Protein AF-A0A6G7KB03-F1 (afdb_monomer_lite)

InterPro domains:
  IPR016040 NAD(P)-binding domain [PF16363] (21-63)
  IPR036291 NAD(P)-binding domain superfamily [SSF51735] (2-65)

Radius of gyration: 15.72 Å; chains: 1; bounding box: 36×40×39 Å

pLDDT: mean 70.94, std 17.24, range [38.22, 93.88]

Sequence (78 aa):
MTVIGLDNLNDYYDPALKDERLKTLLPEEKFTFIKGDISDKDFIMSLFETEKFDVVVNLAAQVLTSSRNRHLGMRTKS

Organism: NCBI:txid1868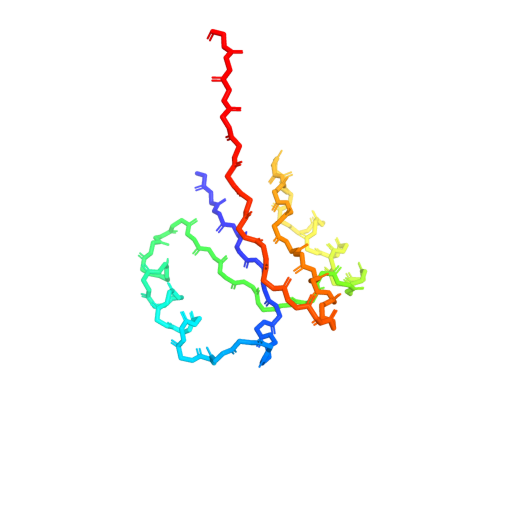794

Structure (mmCIF, N/CA/C/O backbone):
data_AF-A0A6G7KB03-F1
#
_entry.id   AF-A0A6G7KB03-F1
#
loop_
_atom_site.group_PDB
_atom_site.id
_atom_site.type_symbol
_atom_site.label_atom_id
_atom_site.label_alt_id
_atom_site.label_comp_id
_atom_site.label_asym_id
_atom_site.label_entity_id
_atom_site.label_seq_id
_atom_site.pdbx_PDB_ins_code
_atom_site.Cartn_x
_atom_site.Cartn_y
_atom_site.Cartn_z
_atom_site.occupancy
_atom_site.B_iso_or_equiv
_atom_site.auth_seq_id
_atom_site.auth_comp_id
_atom_site.auth_asym_id
_atom_site.auth_atom_id
_atom_site.pdbx_PDB_model_num
ATOM 1 N N . MET A 1 1 ? -6.629 4.396 14.367 1.00 62.38 1 MET A N 1
ATOM 2 C CA . MET A 1 1 ? -6.728 4.359 12.901 1.00 62.38 1 MET A CA 1
ATOM 3 C C . MET A 1 1 ? -5.329 4.148 12.378 1.00 62.38 1 MET A C 1
ATOM 5 O O . MET A 1 1 ? -4.476 4.982 12.662 1.00 62.38 1 MET A O 1
ATOM 9 N N . THR A 1 2 ? -5.097 2.997 11.760 1.00 79.94 2 THR A N 1
ATOM 10 C CA . THR A 1 2 ? -3.817 2.618 11.157 1.00 79.94 2 THR A CA 1
ATOM 11 C C . THR A 1 2 ? -3.888 2.966 9.676 1.00 79.94 2 THR A C 1
ATOM 13 O O . THR A 1 2 ? -4.924 2.760 9.048 1.00 79.94 2 THR A O 1
ATOM 16 N N . VAL A 1 3 ? -2.828 3.551 9.135 1.00 84.19 3 VAL A N 1
ATOM 17 C CA . VAL A 1 3 ? -2.708 3.940 7.732 1.00 84.19 3 VAL A CA 1
ATOM 18 C C . VAL A 1 3 ? -1.732 2.986 7.068 1.00 84.19 3 VAL A C 1
ATOM 20 O O . VAL A 1 3 ? -0.588 2.871 7.502 1.00 84.19 3 VAL A O 1
ATOM 23 N N . ILE A 1 4 ? -2.176 2.324 6.004 1.00 85.50 4 ILE A N 1
ATOM 24 C CA . ILE A 1 4 ? -1.325 1.450 5.199 1.00 85.50 4 ILE A CA 1
ATOM 25 C C . ILE A 1 4 ? -0.985 2.171 3.898 1.00 85.50 4 ILE A C 1
ATOM 27 O O . ILE A 1 4 ? -1.876 2.551 3.138 1.00 85.50 4 ILE A O 1
ATOM 31 N N . GLY A 1 5 ? 0.306 2.389 3.659 1.00 87.12 5 GLY A N 1
ATOM 32 C CA . GLY A 1 5 ? 0.828 2.912 2.402 1.00 87.12 5 GLY A CA 1
ATOM 33 C C . GLY A 1 5 ? 1.310 1.777 1.505 1.00 87.12 5 GLY A C 1
ATOM 34 O O . GLY A 1 5 ? 2.130 0.972 1.937 1.00 87.12 5 GLY A O 1
ATOM 35 N N . LEU A 1 6 ? 0.832 1.740 0.260 1.00 86.44 6 LEU A N 1
ATOM 36 C CA . LEU A 1 6 ? 1.275 0.799 -0.770 1.00 86.44 6 LEU A CA 1
ATOM 37 C C . LEU A 1 6 ? 1.975 1.560 -1.903 1.00 86.44 6 LEU A C 1
ATOM 39 O O . LEU A 1 6 ? 1.381 2.455 -2.502 1.00 86.44 6 LEU A O 1
ATOM 43 N N . ASP A 1 7 ? 3.215 1.191 -2.215 1.00 83.56 7 ASP A N 1
ATOM 44 C CA . ASP A 1 7 ? 3.956 1.693 -3.382 1.00 83.56 7 ASP A CA 1
ATOM 45 C C . ASP A 1 7 ? 4.895 0.579 -3.881 1.00 83.56 7 ASP A C 1
ATOM 47 O O . ASP A 1 7 ? 5.466 -0.169 -3.083 1.00 83.56 7 ASP A O 1
ATOM 51 N N . ASN A 1 8 ? 5.078 0.452 -5.197 1.00 82.38 8 ASN A N 1
ATOM 52 C CA . ASN A 1 8 ? 6.032 -0.505 -5.768 1.00 82.38 8 ASN A CA 1
ATOM 53 C C . ASN A 1 8 ? 7.482 0.012 -5.715 1.00 82.38 8 ASN A C 1
ATOM 55 O O . ASN A 1 8 ? 8.418 -0.751 -5.960 1.00 82.38 8 ASN A O 1
ATOM 59 N N . LEU A 1 9 ? 7.666 1.284 -5.347 1.00 73.06 9 LEU A N 1
ATOM 60 C CA . LEU A 1 9 ? 8.925 2.021 -5.346 1.00 73.06 9 LEU A CA 1
ATOM 61 C C . LEU A 1 9 ? 9.612 1.994 -6.715 1.00 73.06 9 LEU A C 1
ATOM 63 O O . LEU A 1 9 ? 10.832 1.889 -6.772 1.00 73.06 9 LEU A O 1
ATOM 67 N N . ASN A 1 10 ? 8.851 2.061 -7.816 1.00 67.88 10 ASN A N 1
ATOM 68 C CA . ASN A 1 10 ? 9.477 2.088 -9.137 1.00 67.88 10 ASN A CA 1
ATOM 69 C C . ASN A 1 10 ? 10.432 3.290 -9.296 1.00 67.88 10 ASN A C 1
ATOM 71 O O . ASN A 1 10 ? 10.209 4.369 -8.737 1.00 67.88 10 ASN A O 1
ATOM 75 N N . ASP A 1 11 ? 11.475 3.100 -10.106 1.00 58.25 11 ASP A N 1
ATOM 76 C CA . ASP A 1 11 ? 12.564 4.066 -10.319 1.00 58.25 11 ASP A CA 1
ATOM 77 C C . ASP A 1 11 ? 12.168 5.247 -11.228 1.00 58.25 11 ASP A C 1
ATOM 79 O O . ASP A 1 11 ? 13.020 5.972 -11.741 1.00 58.25 11 ASP A O 1
ATOM 83 N N . TYR A 1 12 ? 10.868 5.458 -11.476 1.00 50.72 12 TYR A N 1
ATOM 84 C CA . TYR A 1 12 ? 10.386 6.538 -12.350 1.00 50.72 12 TYR A CA 1
ATOM 85 C C . TYR A 1 12 ? 10.572 7.936 -11.719 1.00 50.72 12 TYR A C 1
ATOM 87 O O . TYR A 1 12 ? 10.352 8.957 -12.368 1.00 50.72 12 TYR A O 1
ATOM 95 N N . TYR A 1 13 ? 11.024 7.980 -10.462 1.00 54.19 13 TYR A N 1
ATOM 96 C CA . TYR A 1 13 ? 11.519 9.154 -9.749 1.00 54.19 13 TYR A CA 1
ATOM 97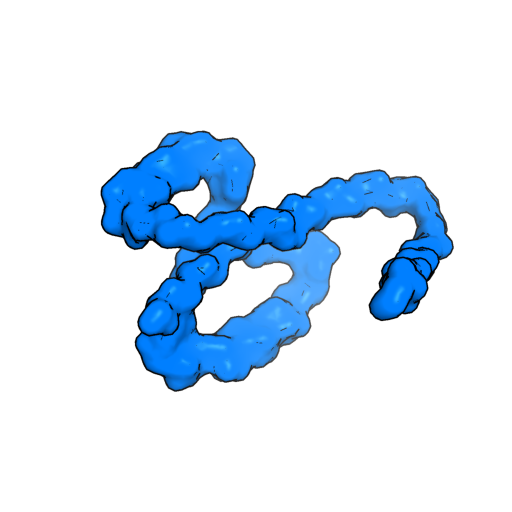 C C . TYR A 1 13 ? 12.815 8.791 -9.012 1.00 54.19 13 TYR A C 1
ATOM 99 O O . TYR A 1 13 ? 12.977 7.644 -8.605 1.00 54.19 13 TYR A O 1
ATOM 107 N N . ASP A 1 14 ? 13.711 9.766 -8.818 1.00 54.03 14 ASP A N 1
ATOM 108 C CA . ASP A 1 14 ? 14.964 9.591 -8.068 1.00 54.03 14 ASP A CA 1
ATOM 109 C C . ASP A 1 14 ? 14.692 8.913 -6.700 1.00 54.03 14 ASP A C 1
ATOM 111 O O . ASP A 1 14 ? 13.966 9.498 -5.878 1.00 54.03 14 ASP A O 1
ATOM 115 N N . PRO A 1 15 ? 15.233 7.699 -6.448 1.00 59.97 15 PRO A N 1
ATOM 116 C CA . PRO A 1 15 ? 14.992 6.921 -5.229 1.00 59.97 15 PRO A CA 1
ATOM 117 C C . PRO A 1 15 ? 15.247 7.710 -3.938 1.00 59.97 15 PRO A C 1
ATOM 119 O O . PRO A 1 15 ? 14.563 7.500 -2.933 1.00 59.97 15 PRO A O 1
ATOM 122 N N . ALA A 1 16 ? 16.161 8.687 -3.981 1.00 61.03 16 ALA A N 1
ATOM 123 C CA . ALA A 1 16 ? 16.539 9.496 -2.828 1.00 61.03 16 ALA A CA 1
ATOM 124 C C . ALA A 1 16 ? 15.357 10.279 -2.218 1.00 61.03 16 ALA A C 1
ATOM 126 O O . ALA A 1 16 ? 15.237 10.369 -0.996 1.00 61.03 16 ALA A O 1
ATOM 127 N N . LEU A 1 17 ? 14.432 10.789 -3.042 1.00 60.66 17 LEU A N 1
ATOM 128 C CA . LEU A 1 17 ? 13.287 11.580 -2.562 1.00 60.66 17 LEU A CA 1
ATOM 129 C C . LEU A 1 17 ? 12.190 10.725 -1.911 1.00 60.66 17 LEU A C 1
ATOM 131 O O . LEU A 1 17 ? 11.427 11.227 -1.079 1.00 60.66 17 LEU A O 1
ATOM 135 N N . LYS A 1 18 ? 12.068 9.450 -2.299 1.00 60.66 18 LYS A N 1
ATOM 136 C CA . LYS A 1 18 ? 11.094 8.524 -1.700 1.00 60.66 18 LYS A CA 1
ATOM 137 C C . LYS A 1 18 ? 11.616 7.957 -0.382 1.00 60.66 18 LYS A C 1
ATOM 139 O O . LYS A 1 18 ? 10.856 7.901 0.585 1.00 60.66 18 LYS A O 1
ATOM 144 N N . ASP A 1 19 ? 12.907 7.650 -0.311 1.00 62.28 19 ASP A N 1
ATOM 145 C CA . ASP A 1 19 ? 13.538 7.133 0.904 1.00 62.28 19 ASP A CA 1
ATOM 146 C C . ASP A 1 19 ? 13.530 8.148 2.054 1.00 62.28 19 ASP A C 1
ATOM 148 O O . ASP A 1 19 ? 13.281 7.782 3.204 1.00 62.28 19 ASP A O 1
ATOM 152 N N . GLU A 1 20 ? 13.744 9.436 1.775 1.00 66.62 20 GLU A N 1
ATOM 153 C CA . GLU A 1 20 ? 13.666 10.488 2.800 1.00 66.62 20 GLU A CA 1
ATOM 154 C C . GLU A 1 20 ? 12.248 10.665 3.367 1.00 66.62 20 GLU A C 1
ATOM 156 O O . GLU A 1 20 ? 12.062 10.822 4.578 1.00 66.62 20 GLU A O 1
ATOM 161 N N . ARG A 1 21 ? 11.223 10.577 2.511 1.00 68.19 21 ARG A N 1
ATOM 162 C CA . ARG A 1 21 ? 9.820 10.635 2.951 1.00 68.19 21 ARG A CA 1
ATOM 163 C C . ARG A 1 21 ? 9.439 9.410 3.766 1.00 68.19 21 ARG A C 1
ATOM 165 O O . ARG A 1 21 ? 8.803 9.553 4.808 1.00 68.19 21 ARG A O 1
ATOM 172 N N . LEU A 1 22 ? 9.867 8.226 3.333 1.00 66.50 22 LEU A N 1
ATOM 173 C CA . LEU A 1 22 ? 9.610 6.988 4.056 1.00 66.50 22 LEU A CA 1
ATOM 174 C C . LEU A 1 22 ? 10.257 7.028 5.449 1.00 66.50 22 LEU A C 1
ATOM 176 O O . LEU A 1 22 ? 9.589 6.733 6.433 1.00 66.50 22 LEU A O 1
ATOM 180 N N . LYS A 1 23 ? 11.495 7.524 5.574 1.00 66.88 23 LYS A N 1
ATOM 181 C CA . LYS A 1 23 ? 12.168 7.728 6.875 1.00 66.88 23 LYS A CA 1
ATOM 182 C C . LYS A 1 23 ? 11.435 8.685 7.818 1.00 66.88 23 LYS A C 1
ATOM 184 O O . LYS A 1 23 ? 11.591 8.560 9.027 1.00 66.88 23 LYS A O 1
ATOM 189 N N . THR A 1 24 ? 10.648 9.617 7.284 1.00 65.81 24 THR A N 1
ATOM 190 C CA . THR A 1 24 ? 9.855 10.564 8.086 1.00 65.81 24 THR A CA 1
ATOM 191 C C . THR A 1 24 ? 8.533 9.947 8.558 1.00 65.81 24 THR A C 1
ATOM 193 O O . THR A 1 24 ? 8.030 10.328 9.607 1.00 65.81 24 THR A O 1
ATOM 196 N N . LEU A 1 25 ? 7.977 8.986 7.809 1.00 61.25 25 LEU A N 1
ATOM 197 C CA . LEU A 1 25 ? 6.683 8.349 8.100 1.00 61.25 25 LEU A CA 1
ATOM 198 C C . LEU A 1 25 ? 6.801 7.033 8.881 1.00 61.25 25 LEU A C 1
ATOM 200 O O . LEU A 1 25 ? 5.884 6.674 9.605 1.00 61.25 25 LEU A O 1
ATOM 204 N N . LEU A 1 26 ? 7.919 6.314 8.759 1.00 62.50 26 LEU A N 1
ATOM 205 C CA . LEU A 1 26 ? 8.179 5.072 9.501 1.00 62.50 26 LEU A CA 1
ATOM 206 C C . LEU A 1 26 ? 8.168 5.202 11.042 1.00 62.50 26 LEU A C 1
ATOM 208 O O . LEU A 1 26 ? 7.820 4.217 11.688 1.00 62.50 26 LEU A O 1
ATOM 212 N N . PRO A 1 27 ? 8.539 6.343 11.660 1.00 66.25 27 PRO A N 1
ATOM 213 C CA . PRO A 1 27 ? 8.439 6.518 13.110 1.00 66.25 27 PRO A CA 1
ATOM 214 C C . PRO A 1 27 ? 7.000 6.677 13.619 1.00 66.25 27 PRO A C 1
ATOM 216 O O . PRO A 1 27 ? 6.778 6.620 14.826 1.00 66.25 27 PRO A O 1
ATOM 219 N N . GLU A 1 28 ? 6.028 6.910 12.734 1.00 69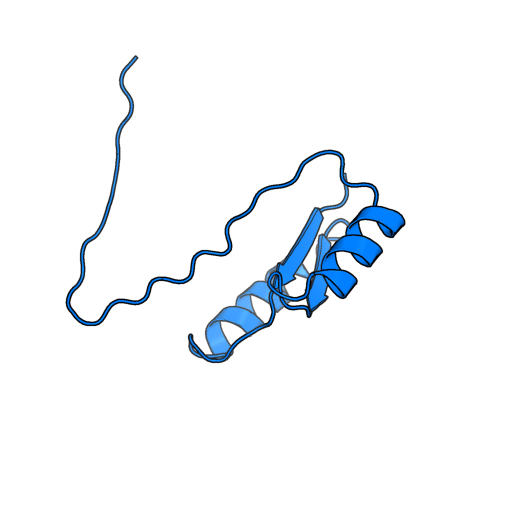.94 28 GLU A N 1
ATOM 220 C CA . GLU A 1 28 ? 4.628 7.040 13.126 1.00 69.94 28 GLU A CA 1
ATOM 221 C C . GLU A 1 28 ? 4.070 5.658 13.478 1.00 69.94 28 GLU A C 1
ATOM 223 O O . GLU A 1 28 ? 3.859 4.819 12.604 1.00 69.94 28 GLU A O 1
ATOM 228 N N . GLU A 1 29 ? 3.757 5.427 14.756 1.00 72.12 29 GLU A N 1
ATOM 229 C CA . GLU A 1 29 ? 3.265 4.133 15.273 1.00 72.12 29 GLU A CA 1
ATOM 230 C C . GLU A 1 29 ? 1.998 3.611 14.571 1.00 72.12 29 GLU A C 1
ATOM 232 O O . GLU A 1 29 ? 1.628 2.447 14.706 1.00 72.12 29 GLU A O 1
ATOM 237 N N . LYS A 1 30 ? 1.300 4.482 13.837 1.00 84.50 30 LYS A N 1
ATOM 238 C CA . LYS A 1 30 ? 0.057 4.173 13.124 1.00 84.50 30 LYS A CA 1
ATOM 239 C C . LYS A 1 30 ? 0.244 4.051 11.614 1.00 84.50 30 LYS A C 1
ATOM 241 O O . LYS A 1 30 ? -0.764 3.953 10.921 1.00 84.50 30 LYS A O 1
ATOM 246 N N . PHE A 1 31 ? 1.470 4.074 11.094 1.00 82.19 31 PHE A N 1
ATOM 247 C CA . PHE A 1 31 ? 1.747 3.910 9.669 1.00 82.19 31 PHE A CA 1
ATOM 248 C C . PHE A 1 31 ? 2.444 2.578 9.385 1.00 82.19 31 PHE A C 1
ATOM 250 O O . PHE A 1 31 ? 3.385 2.181 10.065 1.00 82.19 31 PHE A O 1
ATOM 257 N N . THR A 1 32 ? 1.993 1.874 8.352 1.00 84.00 32 THR A N 1
ATOM 258 C CA . THR A 1 32 ? 2.639 0.656 7.859 1.00 84.00 32 THR A CA 1
ATOM 259 C C . THR A 1 32 ? 2.862 0.786 6.366 1.00 84.00 32 THR A C 1
ATOM 261 O O . THR A 1 32 ? 1.939 1.092 5.614 1.00 84.00 32 THR A O 1
ATOM 264 N N . PHE A 1 33 ? 4.097 0.562 5.928 1.00 85.31 33 PHE A N 1
ATOM 265 C CA . PHE A 1 33 ? 4.435 0.550 4.514 1.00 85.31 33 PHE A CA 1
ATOM 266 C C . PHE A 1 33 ? 4.487 -0.883 3.993 1.00 85.31 33 PHE A C 1
ATOM 268 O O . PHE A 1 33 ? 5.167 -1.731 4.570 1.00 85.31 33 PHE A O 1
ATOM 275 N N . ILE A 1 34 ? 3.813 -1.129 2.875 1.00 87.81 34 ILE A N 1
ATOM 276 C CA . ILE A 1 34 ? 3.867 -2.388 2.143 1.00 87.81 34 ILE A CA 1
ATOM 277 C C . ILE A 1 34 ? 4.443 -2.089 0.764 1.00 87.81 34 ILE A C 1
ATOM 279 O O . ILE A 1 34 ? 3.954 -1.221 0.042 1.00 87.81 34 ILE A O 1
ATOM 283 N N . LYS A 1 35 ? 5.495 -2.817 0.390 1.00 87.81 35 LYS A N 1
ATOM 284 C CA . LYS A 1 35 ? 6.031 -2.760 -0.968 1.00 87.81 35 LYS A CA 1
ATOM 285 C C . LYS A 1 35 ? 5.244 -3.724 -1.851 1.00 87.81 35 LYS A C 1
ATOM 287 O O . LYS A 1 35 ? 5.270 -4.925 -1.600 1.00 87.81 35 LYS A O 1
ATOM 292 N N . GLY A 1 36 ? 4.587 -3.213 -2.885 1.00 86.19 36 GLY A N 1
ATOM 293 C CA . GLY A 1 36 ? 3.805 -4.029 -3.814 1.00 86.19 36 GLY A CA 1
ATOM 294 C C . GLY A 1 36 ? 3.230 -3.209 -4.963 1.00 86.19 36 GLY A C 1
ATOM 295 O O . GLY A 1 36 ? 3.161 -1.983 -4.885 1.00 86.19 36 GLY A O 1
ATOM 296 N N . ASP A 1 37 ? 2.850 -3.881 -6.047 1.00 85.06 37 ASP A N 1
ATOM 297 C CA . ASP A 1 37 ? 2.295 -3.235 -7.234 1.00 85.06 37 ASP A CA 1
ATOM 298 C C . ASP A 1 37 ? 0.768 -3.316 -7.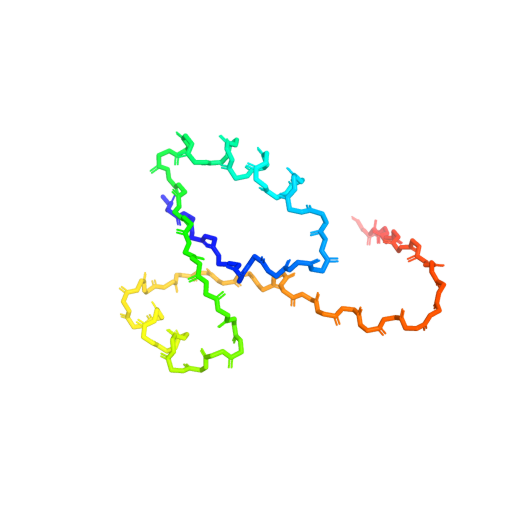229 1.00 85.06 37 ASP A C 1
ATOM 300 O O . ASP A 1 37 ? 0.193 -4.391 -7.082 1.00 85.06 37 ASP A O 1
ATOM 304 N N . ILE A 1 38 ? 0.098 -2.178 -7.416 1.00 87.38 38 ILE A N 1
ATOM 305 C CA . ILE A 1 38 ? -1.368 -2.124 -7.485 1.00 87.38 38 ILE A CA 1
ATOM 306 C C . ILE A 1 38 ? -1.936 -2.822 -8.731 1.00 87.38 38 ILE A C 1
ATOM 308 O O . ILE A 1 38 ? -3.121 -3.146 -8.771 1.00 87.38 38 ILE A O 1
ATOM 312 N N . SER A 1 39 ? -1.108 -3.057 -9.750 1.00 86.12 39 SER A N 1
ATOM 313 C CA . SER A 1 39 ? -1.482 -3.841 -10.928 1.00 86.12 39 SER A CA 1
ATOM 314 C C . SER A 1 39 ? -1.469 -5.355 -10.683 1.00 86.12 39 SER A C 1
ATOM 316 O O . SER A 1 39 ? -2.075 -6.090 -11.466 1.00 86.12 39 SER A O 1
ATOM 318 N N . ASP A 1 40 ? -0.850 -5.829 -9.593 1.00 91.38 40 ASP A N 1
ATOM 319 C CA . ASP A 1 40 ? -0.902 -7.234 -9.189 1.00 91.38 40 ASP A CA 1
ATOM 320 C C . ASP A 1 40 ? -2.235 -7.528 -8.488 1.00 91.38 40 ASP A C 1
ATOM 322 O O . ASP A 1 40 ? -2.452 -7.238 -7.308 1.00 91.38 40 ASP A O 1
ATOM 326 N N . LYS A 1 41 ? -3.160 -8.104 -9.254 1.00 91.44 41 LYS A N 1
ATOM 327 C CA . LYS A 1 41 ? -4.515 -8.395 -8.794 1.00 91.44 41 LYS A CA 1
ATOM 328 C C . LYS A 1 41 ? -4.545 -9.384 -7.628 1.00 91.44 41 LYS A C 1
ATOM 330 O O . LYS A 1 41 ? -5.337 -9.185 -6.708 1.00 91.44 41 LYS A O 1
ATOM 335 N N . ASP A 1 42 ? -3.730 -10.433 -7.673 1.00 93.88 42 ASP A N 1
ATOM 336 C CA . ASP A 1 42 ? -3.762 -11.497 -6.665 1.00 93.88 42 ASP A CA 1
ATOM 337 C C . ASP A 1 42 ? -3.192 -10.977 -5.342 1.00 93.88 42 ASP A C 1
ATOM 339 O O . ASP A 1 42 ? -3.781 -11.183 -4.275 1.00 93.88 42 ASP A O 1
ATOM 343 N N . PHE A 1 43 ? -2.114 -10.194 -5.424 1.00 91.19 43 PHE A N 1
ATOM 344 C CA . PHE A 1 43 ? -1.569 -9.466 -4.285 1.00 91.19 43 PHE A CA 1
ATOM 345 C C . PHE A 1 43 ? -2.612 -8.526 -3.665 1.00 91.19 43 PHE A C 1
ATOM 347 O O . PHE A 1 43 ? -2.886 -8.620 -2.467 1.00 91.19 43 PHE A O 1
ATOM 354 N N . ILE A 1 44 ? -3.254 -7.670 -4.469 1.00 91.50 44 ILE A N 1
ATOM 355 C CA . ILE A 1 44 ? -4.272 -6.735 -3.974 1.00 91.50 44 ILE A CA 1
ATOM 356 C C . ILE A 1 44 ? -5.445 -7.476 -3.332 1.00 91.50 44 ILE A C 1
ATOM 358 O O . ILE A 1 44 ? -5.879 -7.094 -2.248 1.00 91.50 44 ILE A O 1
ATOM 362 N N . MET A 1 45 ? -5.936 -8.556 -3.938 1.00 91.44 45 MET A N 1
ATOM 363 C CA . MET A 1 45 ? -7.016 -9.342 -3.341 1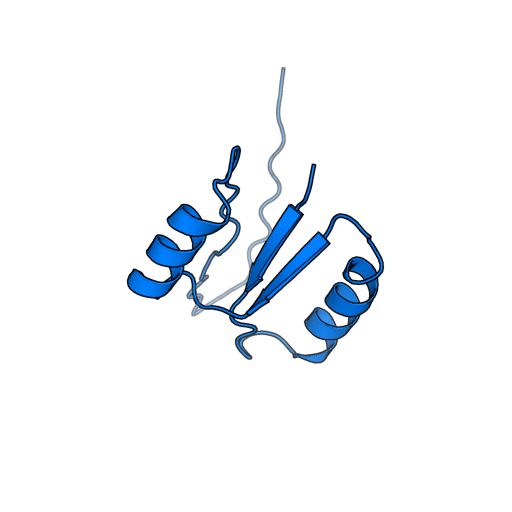.00 91.44 45 MET A CA 1
ATOM 364 C C . MET A 1 45 ? -6.634 -9.905 -1.970 1.00 91.44 45 MET A C 1
ATOM 366 O O . MET A 1 45 ? -7.387 -9.724 -1.012 1.00 91.44 45 MET A O 1
ATOM 370 N N . SER A 1 46 ? -5.447 -10.504 -1.849 1.00 92.50 46 SER A N 1
ATOM 371 C CA . SER A 1 46 ? -4.970 -11.036 -0.566 1.00 92.50 46 SER A CA 1
ATOM 372 C C . SER A 1 46 ? -4.821 -9.946 0.504 1.00 92.50 46 SER A C 1
ATOM 374 O O . SER A 1 46 ? -5.137 -10.162 1.677 1.00 92.50 46 SER A O 1
ATOM 376 N N . LEU A 1 47 ? -4.417 -8.740 0.093 1.00 90.56 47 LEU A N 1
ATOM 377 C CA . LEU A 1 47 ? -4.253 -7.600 0.984 1.00 90.56 47 LEU A CA 1
ATOM 378 C C . LEU A 1 47 ? -5.604 -7.094 1.507 1.00 90.56 47 LEU A C 1
ATOM 380 O O . LEU A 1 47 ? -5.752 -6.854 2.702 1.00 90.56 47 LEU A O 1
ATOM 384 N N . PHE A 1 48 ? -6.616 -6.990 0.643 1.00 90.19 48 PHE A N 1
ATOM 385 C CA . PHE A 1 48 ? -7.975 -6.613 1.051 1.00 90.19 48 PHE A CA 1
ATOM 386 C C . PHE A 1 48 ? -8.631 -7.663 1.955 1.00 90.19 48 PHE A C 1
ATOM 388 O O . PHE A 1 48 ? -9.384 -7.317 2.870 1.00 90.19 48 PHE A O 1
ATOM 395 N N . GLU A 1 49 ? -8.351 -8.945 1.720 1.00 91.81 49 GLU A N 1
ATOM 396 C CA . GLU A 1 49 ? -8.835 -10.023 2.578 1.00 91.81 49 GLU A CA 1
ATOM 397 C C . GLU A 1 49 ? -8.217 -9.973 3.976 1.00 91.81 49 GLU A C 1
ATOM 399 O O . GLU A 1 49 ? -8.938 -10.225 4.945 1.00 91.81 49 GLU A O 1
ATOM 404 N N . THR A 1 50 ? -6.936 -9.613 4.072 1.00 88.69 50 THR A N 1
ATOM 405 C CA . THR A 1 50 ? -6.170 -9.591 5.326 1.00 88.69 50 THR A CA 1
ATOM 406 C C . THR A 1 50 ? -6.429 -8.324 6.142 1.00 88.69 50 THR A C 1
ATOM 408 O O . THR A 1 50 ? -6.781 -8.414 7.314 1.00 88.69 50 THR A O 1
ATOM 411 N N . GLU A 1 51 ? -6.313 -7.148 5.521 1.00 87.44 51 GLU A N 1
ATOM 412 C CA . GLU A 1 51 ? -6.272 -5.859 6.231 1.00 87.44 51 GLU A CA 1
ATOM 413 C C . GLU A 1 51 ? -7.652 -5.224 6.464 1.00 87.44 51 GLU A C 1
ATOM 415 O O . GLU A 1 51 ? -7.778 -4.320 7.285 1.00 87.44 51 GLU A O 1
ATOM 420 N N . LYS A 1 52 ? -8.701 -5.690 5.766 1.00 87.81 52 LYS A N 1
ATOM 421 C CA . LYS A 1 52 ? -10.100 -5.239 5.941 1.00 87.81 52 LYS A CA 1
ATOM 422 C C . LYS A 1 52 ? -10.262 -3.705 5.967 1.00 87.81 52 LYS A C 1
ATOM 424 O O . LYS A 1 52 ? -10.805 -3.144 6.912 1.00 87.81 52 LYS A O 1
ATOM 429 N N . PHE A 1 53 ? -9.810 -3.023 4.914 1.00 87.88 53 PHE A N 1
ATOM 430 C CA . PHE A 1 53 ? -9.839 -1.558 4.828 1.00 87.88 53 PHE A CA 1
ATOM 431 C C . PHE A 1 53 ? -11.248 -0.951 4.951 1.00 87.88 53 PHE A C 1
ATOM 433 O O . PHE A 1 53 ? -12.134 -1.270 4.160 1.00 87.88 53 PHE A O 1
ATOM 440 N N . ASP A 1 54 ? -11.414 0.012 5.862 1.00 87.12 54 ASP A N 1
ATOM 441 C CA . ASP A 1 54 ? -12.640 0.821 5.973 1.00 87.12 54 ASP A CA 1
ATOM 442 C C . ASP A 1 54 ? -12.736 1.904 4.882 1.00 87.12 54 ASP A C 1
ATOM 444 O O . ASP A 1 54 ? -13.824 2.277 4.443 1.00 87.12 54 ASP A O 1
ATOM 448 N N . VAL A 1 55 ? -11.588 2.443 4.451 1.00 88.06 55 VAL A N 1
ATOM 449 C CA . VAL A 1 55 ? -11.480 3.533 3.469 1.00 88.06 55 VAL A CA 1
ATOM 450 C C . VAL A 1 55 ? -10.256 3.306 2.586 1.00 88.06 55 VAL A C 1
ATOM 452 O O . VAL A 1 55 ? -9.173 3.013 3.086 1.00 88.06 55 VAL A O 1
ATOM 455 N N . VAL A 1 56 ? -10.415 3.499 1.274 1.00 87.12 56 VAL A N 1
ATOM 456 C CA . VAL A 1 56 ? -9.336 3.373 0.285 1.00 87.12 56 VAL A CA 1
ATOM 457 C C . VAL A 1 56 ? -9.203 4.673 -0.499 1.00 87.12 56 VAL A C 1
ATOM 459 O O . VAL A 1 56 ? -10.169 5.150 -1.094 1.00 87.12 56 VAL A O 1
ATOM 462 N N . VAL A 1 57 ? -7.992 5.234 -0.530 1.00 86.06 57 VAL A N 1
ATOM 463 C CA . VAL A 1 57 ? -7.651 6.410 -1.343 1.00 86.06 57 VAL A CA 1
ATOM 464 C C . VAL A 1 57 ? -6.611 5.995 -2.378 1.00 86.06 57 VAL A C 1
ATOM 466 O O . VAL A 1 57 ? -5.470 5.701 -2.031 1.00 86.06 57 VAL A O 1
ATOM 469 N N . ASN A 1 58 ? -6.995 5.970 -3.655 1.00 84.12 58 ASN A N 1
ATOM 470 C CA . ASN A 1 58 ? -6.078 5.639 -4.741 1.00 84.12 58 ASN A CA 1
ATOM 471 C C . ASN A 1 58 ? -5.410 6.910 -5.286 1.00 84.12 58 ASN A C 1
ATOM 473 O O . ASN A 1 58 ? -6.039 7.694 -5.995 1.00 84.12 58 ASN A O 1
ATOM 477 N N . LEU A 1 59 ? -4.134 7.102 -4.944 1.00 79.38 59 LEU A N 1
ATOM 478 C CA . LEU A 1 59 ? -3.286 8.177 -5.474 1.00 79.38 59 LEU A CA 1
ATOM 479 C C . LEU A 1 59 ? -2.272 7.668 -6.510 1.00 79.38 59 LEU A C 1
ATOM 481 O O . LEU A 1 59 ? -1.449 8.447 -6.993 1.00 79.38 59 LEU A O 1
ATOM 485 N N . ALA A 1 60 ? -2.315 6.377 -6.856 1.00 71.00 60 ALA A N 1
ATOM 486 C CA . ALA A 1 60 ? -1.464 5.819 -7.892 1.00 71.00 60 ALA A CA 1
ATOM 487 C C . ALA A 1 60 ? -1.934 6.351 -9.251 1.00 71.00 60 ALA A C 1
ATOM 489 O O . ALA A 1 60 ? -2.988 5.981 -9.765 1.00 71.00 60 ALA A O 1
ATOM 490 N N . ALA A 1 61 ? -1.145 7.248 -9.832 1.00 62.03 61 ALA A N 1
ATOM 491 C CA . ALA A 1 61 ? -1.371 7.780 -11.163 1.00 62.03 61 ALA A CA 1
ATOM 492 C C . ALA A 1 61 ? -0.117 7.550 -12.004 1.00 62.03 61 ALA A C 1
ATOM 494 O O . ALA A 1 61 ? 0.964 8.028 -11.663 1.00 62.03 61 ALA A O 1
ATOM 495 N N . GLN A 1 62 ? -0.261 6.845 -13.126 1.00 54.25 62 GLN A N 1
ATOM 496 C CA . GLN A 1 62 ? 0.792 6.763 -14.132 1.00 54.25 62 GLN A CA 1
ATOM 497 C C . GLN A 1 62 ? 0.531 7.827 -15.198 1.00 54.25 62 GLN A C 1
ATOM 499 O O . GLN A 1 62 ? -0.373 7.706 -16.023 1.00 54.25 62 GLN A O 1
ATOM 504 N N . VAL A 1 63 ? 1.322 8.898 -15.173 1.00 46.16 63 VAL A N 1
ATOM 505 C CA . VAL A 1 63 ? 1.295 9.928 -16.213 1.00 46.16 63 VAL A CA 1
ATOM 506 C C . VAL A 1 63 ? 2.293 9.532 -17.303 1.00 46.16 63 VAL A C 1
ATOM 508 O O . VAL A 1 63 ? 3.492 9.774 -17.190 1.00 46.16 63 VAL A O 1
ATOM 511 N N . LEU A 1 64 ? 1.797 8.917 -18.378 1.00 45.97 64 LEU A N 1
ATOM 512 C CA . LEU A 1 64 ? 2.531 8.770 -19.637 1.00 45.97 64 LEU A CA 1
ATOM 513 C C . LEU A 1 64 ? 2.548 10.135 -20.338 1.00 45.97 64 LEU A C 1
ATOM 515 O O . LEU A 1 64 ? 1.644 10.467 -21.099 1.00 45.97 64 LEU A O 1
ATOM 519 N N . THR A 1 65 ? 3.558 10.960 -20.069 1.00 41.91 65 THR A N 1
ATOM 520 C CA . THR A 1 65 ? 3.781 12.194 -20.834 1.00 41.91 65 THR A CA 1
A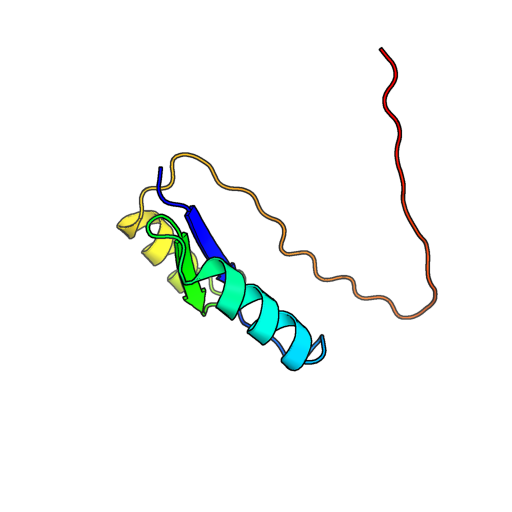TOM 521 C C . THR A 1 65 ? 5.063 12.097 -21.640 1.00 41.91 65 THR A C 1
ATOM 523 O O . THR A 1 65 ? 6.139 12.516 -21.223 1.00 41.91 65 THR A O 1
ATOM 526 N N . SER A 1 66 ? 4.918 11.655 -22.891 1.00 42.84 66 SER A N 1
ATOM 527 C CA . SER A 1 66 ? 5.663 12.344 -23.937 1.00 42.84 66 SER A CA 1
ATOM 528 C C . SER A 1 66 ? 5.075 13.759 -24.034 1.00 42.84 66 SER A C 1
ATOM 530 O O . SER A 1 66 ? 3.889 13.952 -24.283 1.00 42.84 66 SER A O 1
ATOM 532 N N . SER A 1 67 ? 5.921 14.754 -23.781 1.00 41.16 67 SER A N 1
ATOM 533 C CA . SER A 1 67 ? 5.701 16.196 -23.959 1.00 41.16 67 SER A CA 1
ATOM 534 C C . SER A 1 67 ? 4.912 16.997 -22.892 1.00 41.16 67 SER A C 1
ATOM 536 O O . SER A 1 67 ? 3.691 16.998 -22.810 1.00 41.16 67 SER A O 1
ATOM 538 N N . ARG A 1 68 ? 5.703 17.836 -22.199 1.00 42.31 68 ARG A N 1
ATOM 539 C CA . ARG A 1 68 ? 5.431 19.209 -21.720 1.00 42.31 68 ARG A CA 1
ATOM 540 C C . ARG A 1 68 ? 4.375 19.426 -20.623 1.00 42.31 68 ARG A C 1
ATOM 542 O O . ARG A 1 68 ? 3.199 19.644 -20.884 1.00 42.31 68 ARG A O 1
ATOM 549 N N . ASN A 1 69 ? 4.907 19.534 -19.401 1.00 50.00 69 ASN A N 1
ATOM 550 C CA . ASN A 1 69 ? 4.633 20.559 -18.383 1.00 50.00 69 ASN A CA 1
ATOM 551 C C . ASN A 1 69 ? 3.258 21.251 -18.455 1.00 50.00 69 ASN A C 1
ATOM 553 O O . ASN A 1 69 ? 3.091 22.192 -19.230 1.00 50.00 69 ASN A O 1
ATOM 557 N N . ARG A 1 70 ? 2.323 20.877 -17.571 1.00 47.28 70 ARG A N 1
ATOM 558 C CA . ARG A 1 70 ? 1.234 21.768 -17.143 1.00 47.28 70 ARG A CA 1
ATOM 559 C C . ARG A 1 70 ? 0.943 21.576 -15.655 1.00 47.28 70 ARG A C 1
ATOM 561 O O . ARG A 1 70 ? 0.480 20.521 -15.240 1.00 47.28 70 ARG A O 1
ATOM 568 N N . HIS A 1 71 ? 1.215 22.622 -14.873 1.00 52.34 71 HIS A N 1
ATOM 569 C CA . HIS A 1 71 ? 0.603 22.838 -13.562 1.00 52.34 71 HIS A CA 1
ATOM 570 C C . HIS A 1 71 ? -0.925 22.748 -13.688 1.00 52.34 71 HIS A C 1
ATOM 572 O O . HIS A 1 71 ? -1.494 23.346 -14.604 1.00 52.34 71 HIS A O 1
ATOM 578 N N . LEU A 1 72 ? -1.588 22.079 -12.744 1.00 42.78 72 LEU A N 1
ATOM 579 C CA . LEU A 1 72 ? -3.032 22.192 -12.562 1.00 42.78 72 LEU A CA 1
ATOM 580 C C . LEU A 1 72 ? -3.318 22.565 -11.105 1.00 42.78 72 LEU A C 1
ATOM 582 O O . LEU A 1 72 ? -3.238 21.733 -10.209 1.00 42.78 72 LEU A O 1
ATOM 586 N N . GLY A 1 73 ? -3.621 23.842 -10.875 1.00 56.25 73 GLY A N 1
ATOM 587 C CA . GLY A 1 73 ? -4.330 24.289 -9.680 1.00 56.25 73 GLY A CA 1
ATOM 588 C C . GLY A 1 73 ? -5.821 24.365 -9.993 1.00 56.25 73 GLY A C 1
ATOM 589 O O . GLY A 1 73 ? -6.186 24.794 -11.088 1.00 56.25 73 GLY A O 1
ATOM 590 N N . MET A 1 74 ? -6.686 23.987 -9.050 1.00 38.56 74 MET A N 1
ATOM 591 C CA . MET A 1 74 ? -8.120 24.265 -9.152 1.00 38.56 74 MET A CA 1
ATOM 592 C C . MET A 1 74 ? -8.696 24.760 -7.823 1.00 38.56 74 MET A C 1
ATOM 594 O O . MET A 1 74 ? -8.477 24.178 -6.765 1.00 38.56 74 MET A O 1
ATOM 598 N N . ARG A 1 75 ? -9.397 25.895 -7.932 1.00 51.09 75 ARG A N 1
ATOM 599 C CA . ARG A 1 75 ? -10.173 26.605 -6.905 1.00 51.09 75 ARG A CA 1
ATOM 600 C C . ARG A 1 75 ? -11.500 25.894 -6.631 1.00 51.09 75 ARG A C 1
ATOM 602 O O . ARG A 1 75 ? -12.025 25.232 -7.521 1.00 51.09 75 ARG A O 1
ATOM 609 N N . THR A 1 76 ? -12.130 26.207 -5.501 1.00 38.22 76 THR A N 1
ATOM 610 C CA . THR A 1 76 ? -13.577 26.028 -5.308 1.00 38.22 76 THR A CA 1
ATOM 611 C C . THR A 1 76 ? -14.242 27.356 -4.918 1.00 38.22 76 THR A C 1
ATOM 613 O O . THR A 1 76 ? -13.671 28.169 -4.193 1.00 38.22 76 THR A O 1
ATOM 616 N N . LYS A 1 77 ? -15.444 27.595 -5.460 1.00 45.31 77 LYS A N 1
ATOM 617 C CA . LYS A 1 77 ? -16.463 28.509 -4.923 1.00 45.31 77 LYS A CA 1
ATOM 618 C C . LYS A 1 77 ? -17.562 27.624 -4.333 1.00 45.31 77 LYS A C 1
ATOM 620 O O . LYS A 1 77 ? -18.155 26.860 -5.090 1.00 45.31 77 LYS A O 1
ATOM 625 N N . SER A 1 78 ? -17.849 27.764 -3.045 1.00 47.75 78 SER A N 1
ATOM 626 C CA . SER A 1 78 ? -19.120 28.297 -2.541 1.00 47.75 78 SER A CA 1
ATOM 627 C C . SER A 1 78 ? -18.983 28.631 -1.065 1.00 47.75 78 SER A C 1
ATOM 629 O O . SER A 1 78 ? -18.147 27.984 -0.401 1.00 47.75 78 SER A O 1
#

Secondary structure (DSSP, 8-state):
--EEEEE---TTS-HHHHHHHHHHHTT-TTEEEEE--TT-HHHHHHHHHHH--S-----------SS-----------

Foldseek 3Di:
DAAEAEDQCDVPDPSVVVVVVCVVCVVPPRYHYDRDDPVPPVVVVVCCVPVVDPDDDDPDDDDPDPDDDDDDDDDDDD